Protein AF-A0A7W8DMT8-F1 (afdb_monomer)

Radius of gyration: 10.71 Å; Cα contacts (8 Å, |Δi|>4): 80; chains: 1; bounding box: 22×21×31 Å

Secondary structure (DSSP, 8-state):
--TT--HHHHHHHHHHTT--EEEEEEETTEEEEEETTEEEEEETT--HHHHHHHHHHHHHTT--

Structure (mmCIF, N/CA/C/O backbone):
data_AF-A0A7W8DMT8-F1
#
_entry.id   AF-A0A7W8DMT8-F1
#
loop_
_atom_site.group_PDB
_atom_site.id
_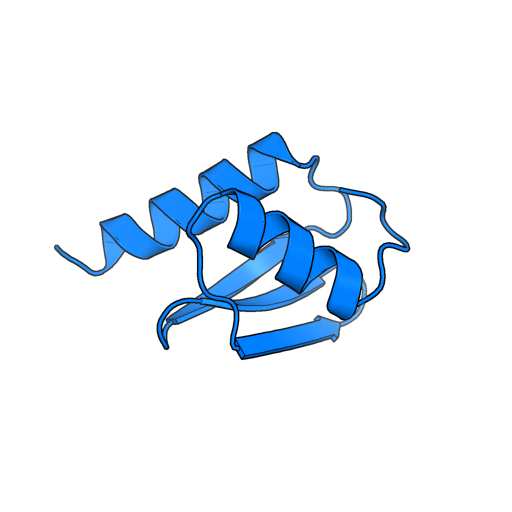atom_site.type_symbol
_atom_site.label_atom_id
_atom_site.label_alt_id
_atom_site.label_comp_id
_atom_site.label_asym_id
_atom_site.label_entity_id
_atom_site.label_seq_id
_atom_site.pdbx_PDB_ins_code
_atom_site.Cartn_x
_atom_site.Cartn_y
_atom_site.Cartn_z
_atom_site.occupancy
_atom_site.B_iso_or_equiv
_atom_site.auth_seq_id
_atom_site.auth_comp_id
_atom_site.auth_asym_id
_atom_site.auth_atom_id
_atom_site.pdbx_PDB_model_num
ATOM 1 N N . MET A 1 1 ? 7.780 -4.335 -4.380 1.00 62.50 1 MET A N 1
ATOM 2 C CA . MET A 1 1 ? 6.701 -4.830 -5.263 1.00 62.50 1 MET A CA 1
ATOM 3 C C . MET A 1 1 ? 7.146 -4.528 -6.690 1.00 62.50 1 MET A C 1
ATOM 5 O O . MET A 1 1 ? 7.918 -3.595 -6.847 1.00 62.50 1 MET A O 1
ATOM 9 N N . SER A 1 2 ? 6.778 -5.278 -7.738 1.00 68.81 2 SER A N 1
ATOM 10 C CA . SER A 1 2 ? 7.295 -4.923 -9.079 1.00 68.81 2 SER A CA 1
ATOM 11 C C . SER A 1 2 ? 6.761 -3.558 -9.529 1.00 68.81 2 SER A C 1
ATOM 13 O O . SER A 1 2 ? 5.559 -3.289 -9.424 1.00 68.81 2 SER A O 1
ATOM 15 N N . ARG A 1 3 ? 7.635 -2.724 -10.108 1.00 66.06 3 ARG A N 1
ATOM 16 C CA . ARG A 1 3 ? 7.277 -1.439 -10.736 1.00 66.06 3 ARG A CA 1
ATOM 17 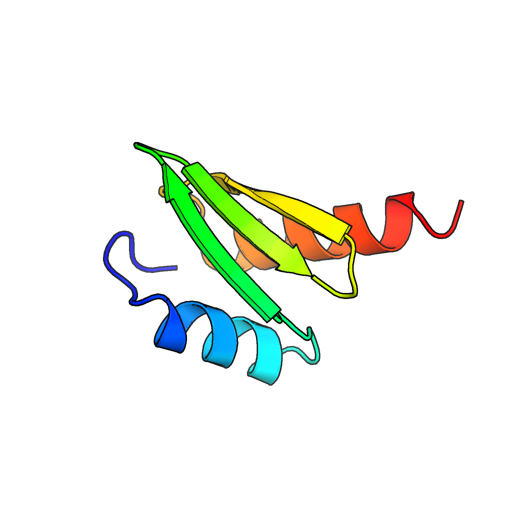C C . ARG A 1 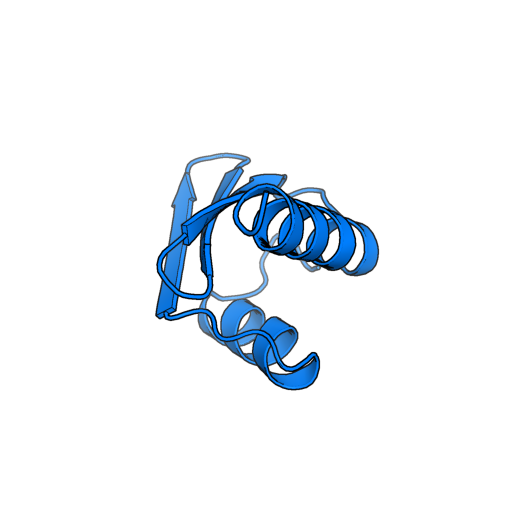3 ? 6.143 -1.601 -11.753 1.00 66.06 3 ARG A C 1
ATOM 19 O O . ARG A 1 3 ? 5.313 -0.714 -11.917 1.00 66.06 3 ARG A O 1
ATOM 26 N N . TYR A 1 4 ? 6.060 -2.761 -12.400 1.00 71.31 4 TYR A N 1
ATOM 27 C CA . TYR A 1 4 ? 5.049 -3.054 -13.414 1.00 71.31 4 TYR A CA 1
ATOM 28 C C . TYR A 1 4 ? 3.832 -3.828 -12.879 1.00 71.31 4 TYR A C 1
ATOM 30 O O . TYR A 1 4 ? 2.860 -3.965 -13.619 1.00 71.31 4 TYR A O 1
ATOM 38 N N . ALA A 1 5 ? 3.832 -4.259 -11.608 1.00 79.44 5 ALA A N 1
ATOM 39 C CA . ALA A 1 5 ? 2.786 -5.097 -11.000 1.00 79.44 5 ALA A CA 1
ATOM 40 C C . ALA A 1 5 ? 1.393 -4.501 -11.195 1.00 79.44 5 ALA A C 1
ATOM 42 O O . ALA A 1 5 ? 1.138 -3.407 -10.687 1.00 79.44 5 ALA A O 1
ATOM 43 N N . SER A 1 6 ? 0.520 -5.191 -11.934 1.00 86.12 6 SER A N 1
ATOM 44 C CA . SER A 1 6 ? -0.802 -4.691 -12.321 1.00 86.12 6 SER A CA 1
ATOM 45 C C . SER A 1 6 ? -1.627 -4.284 -11.100 1.00 86.12 6 SER A C 1
ATOM 47 O O . SER A 1 6 ? -1.378 -4.746 -9.991 1.00 86.12 6 SER A O 1
ATOM 49 N N . ASN A 1 7 ? -2.642 -3.439 -11.281 1.00 88.62 7 ASN A N 1
ATOM 50 C CA . ASN A 1 7 ? -3.500 -3.039 -10.161 1.00 88.62 7 ASN A CA 1
ATOM 51 C C . ASN A 1 7 ? -4.121 -4.255 -9.445 1.00 88.62 7 ASN A C 1
ATOM 53 O O . ASN A 1 7 ? -4.259 -4.231 -8.227 1.00 88.62 7 ASN A O 1
ATOM 57 N N . GLN A 1 8 ? -4.425 -5.336 -10.174 1.00 88.62 8 GLN A N 1
ATOM 58 C CA . GLN A 1 8 ? -4.910 -6.582 -9.577 1.00 88.62 8 GLN A CA 1
ATOM 59 C C . GLN A 1 8 ? -3.846 -7.283 -8.727 1.00 88.62 8 GLN A C 1
ATOM 61 O O . GLN A 1 8 ? -4.173 -7.774 -7.651 1.00 88.62 8 GLN A O 1
ATOM 66 N N . ASP A 1 9 ? -2.584 -7.301 -9.164 1.00 90.88 9 ASP A N 1
ATOM 67 C CA . ASP A 1 9 ? -1.488 -7.890 -8.382 1.00 90.88 9 ASP A CA 1
ATOM 68 C C . ASP A 1 9 ? -1.271 -7.132 -7.072 1.00 90.88 9 ASP A C 1
ATOM 70 O O . ASP A 1 9 ? -1.017 -7.740 -6.038 1.00 90.88 9 ASP A O 1
ATOM 74 N N . VAL A 1 10 ? -1.428 -5.806 -7.100 1.00 89.06 10 VAL A N 1
ATOM 75 C CA . VAL A 1 10 ? -1.339 -4.949 -5.910 1.00 89.06 10 VAL A CA 1
ATOM 76 C C . VAL A 1 10 ? -2.446 -5.271 -4.919 1.00 89.06 10 VAL A C 1
ATOM 78 O O . VAL A 1 10 ? -2.169 -5.491 -3.744 1.00 89.06 10 VAL A O 1
ATOM 81 N N . VAL A 1 11 ? -3.694 -5.336 -5.391 1.00 91.31 11 VAL A N 1
ATOM 82 C CA . VAL A 1 11 ? -4.839 -5.690 -4.541 1.00 91.31 11 VAL A CA 1
ATOM 83 C C . VAL A 1 11 ? -4.646 -7.081 -3.940 1.00 91.31 11 VAL A C 1
ATOM 85 O O . VAL A 1 11 ? -4.816 -7.253 -2.737 1.00 91.31 11 VAL A O 1
ATOM 88 N N . ARG A 1 12 ? -4.229 -8.067 -4.746 1.00 92.44 12 ARG A N 1
ATOM 89 C CA . ARG A 1 12 ? -3.967 -9.436 -4.274 1.00 92.44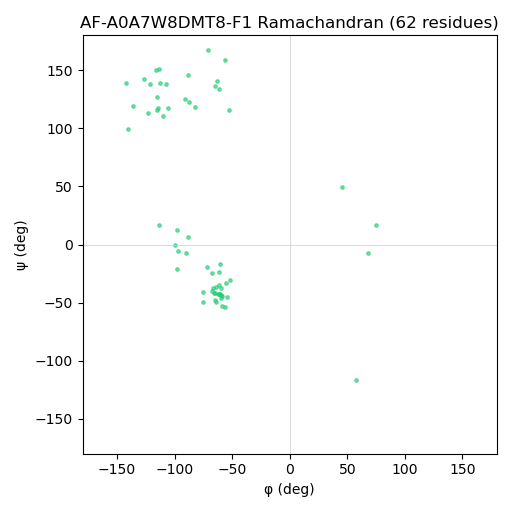 12 ARG A CA 1
ATOM 90 C C . ARG A 1 12 ? -2.848 -9.491 -3.241 1.00 92.44 12 ARG A C 1
ATOM 92 O O . ARG A 1 12 ? -2.999 -10.185 -2.242 1.00 92.44 12 ARG A O 1
ATOM 99 N N . PHE A 1 13 ? -1.761 -8.758 -3.469 1.00 92.56 13 PHE A N 1
ATOM 100 C CA . PHE A 1 13 ? -0.651 -8.671 -2.529 1.00 92.56 13 PHE A CA 1
ATOM 101 C C . PHE A 1 13 ? -1.134 -8.194 -1.157 1.00 92.56 13 PHE A C 1
ATOM 103 O O . PHE A 1 13 ? -0.931 -8.886 -0.168 1.00 92.56 13 PHE A O 1
ATOM 110 N N . PHE A 1 14 ? -1.835 -7.062 -1.088 1.00 93.12 14 PHE A N 1
ATOM 111 C CA . PHE A 1 14 ? -2.318 -6.544 0.194 1.00 93.12 14 PHE A CA 1
ATOM 112 C C . PHE A 1 14 ? -3.380 -7.447 0.831 1.00 93.12 14 PHE A C 1
ATOM 114 O O . PHE A 1 14 ? -3.322 -7.688 2.037 1.00 93.12 14 PHE A O 1
ATOM 121 N N . ALA A 1 15 ? -4.271 -8.040 0.031 1.00 93.19 15 ALA A N 1
ATOM 122 C CA . ALA A 1 15 ? -5.267 -8.987 0.524 1.00 93.19 15 ALA A CA 1
ATOM 123 C C . ALA A 1 15 ? -4.629 -10.220 1.194 1.00 93.19 15 ALA A C 1
ATOM 125 O O . ALA A 1 15 ? -5.112 -10.667 2.232 1.00 93.19 15 ALA A O 1
ATOM 126 N N . MET A 1 16 ? -3.508 -10.732 0.668 1.00 94.56 16 MET A N 1
ATOM 127 C CA . MET A 1 16 ? -2.744 -11.819 1.305 1.00 94.56 16 MET A CA 1
ATOM 128 C C . MET A 1 16 ? -2.199 -11.448 2.692 1.00 94.56 16 MET A C 1
ATOM 130 O O . MET A 1 16 ? -1.957 -12.331 3.510 1.00 94.56 16 MET A O 1
ATOM 134 N N . HIS A 1 17 ? -2.019 -10.156 2.963 1.00 92.06 17 HIS A N 1
ATOM 135 C CA . HIS A 1 17 ? -1.574 -9.631 4.252 1.00 92.06 17 HIS A CA 1
ATOM 136 C C . HIS A 1 17 ? -2.733 -9.134 5.133 1.00 92.06 17 HIS A C 1
ATOM 138 O O . HIS A 1 17 ? -2.483 -8.469 6.137 1.00 92.06 17 HIS A O 1
ATOM 144 N N . GLY A 1 18 ? -3.986 -9.449 4.779 1.00 92.12 18 GLY A N 1
ATOM 145 C CA . GLY A 1 18 ? -5.176 -9.038 5.533 1.00 92.12 18 GLY A CA 1
ATOM 146 C C . GLY A 1 18 ? -5.551 -7.565 5.357 1.00 92.12 18 GLY A C 1
ATOM 147 O O . GLY A 1 18 ? -6.307 -7.024 6.158 1.00 92.12 18 GLY A O 1
ATOM 148 N N . ILE A 1 19 ? -5.020 -6.903 4.327 1.00 92.38 19 ILE A N 1
ATOM 149 C CA . ILE A 1 19 ? -5.249 -5.486 4.053 1.00 92.38 19 ILE A CA 1
ATOM 150 C C . ILE A 1 19 ? -6.204 -5.361 2.864 1.00 92.38 19 ILE A C 1
ATOM 152 O O . ILE A 1 19 ? -5.886 -5.764 1.743 1.00 92.38 19 ILE A O 1
ATOM 156 N N . GLU A 1 20 ? -7.372 -4.766 3.096 1.00 92.56 20 GLU A N 1
ATOM 157 C CA . GLU A 1 20 ? -8.354 -4.519 2.043 1.00 92.56 20 GLU A CA 1
ATOM 158 C C . GLU A 1 20 ? -8.018 -3.246 1.257 1.00 92.56 20 GLU A C 1
ATOM 160 O O . GLU A 1 20 ? -8.009 -2.138 1.803 1.00 92.56 20 GLU A O 1
ATOM 165 N N . VAL A 1 21 ? -7.777 -3.409 -0.047 1.00 92.94 21 VAL A N 1
ATOM 166 C CA . VAL A 1 21 ? -7.517 -2.313 -0.987 1.00 92.94 21 VAL A CA 1
ATOM 167 C C . VAL A 1 21 ? -8.638 -2.250 -2.014 1.00 92.94 21 VAL A C 1
ATOM 169 O O . VAL A 1 21 ? -8.797 -3.164 -2.821 1.00 92.94 21 VAL A O 1
ATOM 172 N N . SER A 1 22 ? -9.394 -1.153 -2.016 1.00 90.38 22 SER A N 1
ATOM 173 C CA . SER A 1 22 ? -10.566 -0.977 -2.885 1.00 90.38 22 SER A CA 1
ATOM 174 C C . SER A 1 22 ? -10.278 -0.165 -4.146 1.00 90.38 22 SER A C 1
ATOM 176 O O . SER A 1 22 ? -10.999 -0.267 -5.140 1.00 90.38 22 SER A O 1
ATOM 178 N N . HIS A 1 23 ? -9.210 0.635 -4.142 1.00 91.50 23 HIS A N 1
ATOM 179 C CA . HIS A 1 23 ? -8.824 1.437 -5.297 1.00 91.50 23 HIS A CA 1
ATOM 180 C C . HIS A 1 23 ? -7.311 1.484 -5.461 1.00 91.50 23 HIS A C 1
ATOM 182 O O . HIS A 1 23 ? -6.584 1.629 -4.482 1.00 91.50 23 HIS A O 1
ATOM 188 N N . VAL A 1 24 ? -6.846 1.393 -6.707 1.00 92.50 24 VAL A N 1
ATOM 189 C CA . VAL A 1 24 ? -5.432 1.515 -7.069 1.00 92.50 24 VAL A CA 1
ATOM 190 C C . VAL A 1 24 ? -5.332 2.396 -8.302 1.00 92.50 24 VAL A C 1
ATOM 192 O O . VAL A 1 24 ? -5.844 2.051 -9.367 1.00 92.50 24 VAL A O 1
AT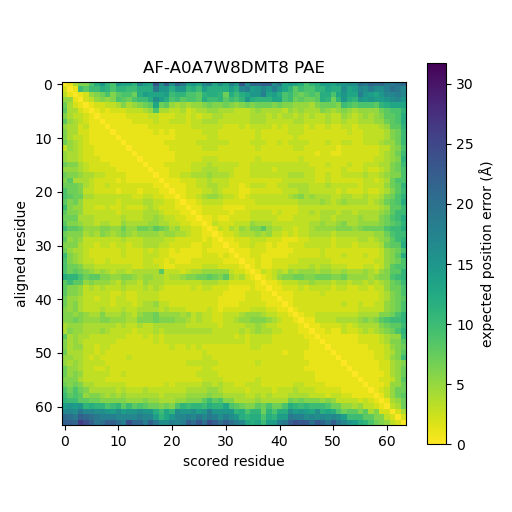OM 195 N N . ARG A 1 25 ? -4.637 3.521 -8.172 1.00 92.12 25 ARG A N 1
ATOM 196 C CA . ARG A 1 25 ? -4.333 4.439 -9.267 1.00 92.12 25 ARG A CA 1
ATOM 197 C C . ARG A 1 25 ? -2.834 4.683 -9.317 1.00 92.12 25 ARG A C 1
ATOM 199 O O . ARG A 1 25 ? -2.174 4.776 -8.289 1.00 92.12 25 ARG A O 1
ATOM 206 N N . ARG A 1 26 ? -2.289 4.793 -10.523 1.00 90.00 26 ARG A N 1
ATOM 207 C CA . ARG A 1 26 ? -0.891 5.175 -10.732 1.00 90.00 26 ARG A CA 1
ATOM 208 C C . ARG A 1 26 ? -0.830 6.591 -11.268 1.00 90.00 26 ARG A C 1
ATOM 210 O O . ARG A 1 26 ? -1.611 6.942 -12.150 1.00 90.00 26 ARG A O 1
ATOM 217 N N . GLU A 1 27 ? 0.114 7.360 -10.757 1.00 90.12 27 GLU A N 1
ATOM 218 C CA . GLU A 1 27 ? 0.387 8.716 -11.207 1.00 90.12 27 GLU A CA 1
ATOM 219 C C . GLU A 1 27 ? 1.900 8.936 -11.222 1.00 90.12 27 GLU A C 1
ATOM 221 O O . GLU A 1 27 ? 2.537 9.116 -10.188 1.00 90.12 27 GLU A O 1
ATOM 226 N N . GLY A 1 28 ? 2.502 8.828 -12.410 1.00 88.56 28 GLY A N 1
ATOM 227 C CA . GLY A 1 28 ? 3.952 8.927 -12.573 1.00 88.56 28 GLY A CA 1
ATOM 228 C C . GLY A 1 28 ? 4.711 7.889 -11.737 1.00 88.56 28 GLY A C 1
ATOM 229 O O . GLY A 1 28 ? 4.593 6.682 -11.962 1.00 88.56 28 GLY A O 1
ATOM 230 N N . SER A 1 29 ? 5.513 8.371 -10.787 1.00 89.44 29 SER A N 1
ATOM 231 C CA . SER A 1 29 ? 6.305 7.563 -9.851 1.00 89.44 29 SER A CA 1
ATOM 232 C C . SER A 1 29 ? 5.562 7.195 -8.564 1.00 89.44 29 SER A C 1
ATOM 234 O O . SER A 1 29 ? 6.170 6.610 -7.671 1.00 89.44 29 SER A O 1
ATOM 236 N N . LEU A 1 30 ? 4.271 7.510 -8.463 1.00 90.94 30 LEU A N 1
ATOM 237 C CA . LEU A 1 30 ? 3.456 7.251 -7.284 1.00 90.94 30 LEU A CA 1
ATOM 238 C C . LEU A 1 30 ? 2.326 6.270 -7.590 1.00 90.94 30 LEU A C 1
ATOM 240 O O . LEU A 1 30 ? 1.791 6.189 -8.704 1.00 90.94 30 LEU A O 1
ATOM 244 N N . ARG A 1 31 ? 1.945 5.519 -6.562 1.00 92.12 31 ARG A N 1
ATOM 245 C CA . ARG A 1 31 ? 0.789 4.634 -6.562 1.00 92.12 31 ARG A CA 1
ATOM 246 C C . ARG A 1 31 ? -0.131 5.029 -5.419 1.00 92.12 31 ARG A C 1
ATOM 248 O O . ARG A 1 31 ? 0.209 4.872 -4.255 1.00 92.12 31 ARG A O 1
ATOM 255 N N . HIS A 1 32 ? -1.308 5.519 -5.769 1.00 94.00 32 HIS A N 1
ATOM 256 C CA . HIS A 1 32 ? -2.350 5.878 -4.823 1.00 94.00 32 HIS A CA 1
ATOM 257 C C . HIS A 1 32 ? -3.250 4.670 -4.590 1.00 94.00 32 HIS A C 1
ATOM 259 O O . HIS A 1 32 ? -3.787 4.085 -5.534 1.00 94.00 32 HIS A O 1
ATOM 265 N N . LEU A 1 33 ? -3.400 4.300 -3.329 1.00 94.12 33 LEU A N 1
ATOM 266 C CA . LEU A 1 33 ? -4.253 3.230 -2.852 1.00 94.12 33 LEU A CA 1
ATOM 267 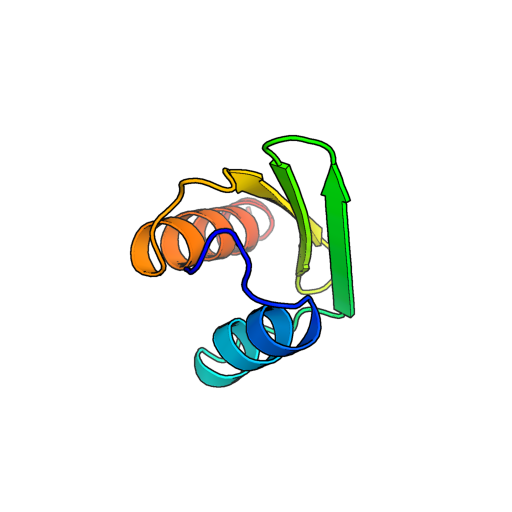C C . LEU A 1 33 ? -5.389 3.814 -2.022 1.00 94.12 33 LEU A C 1
ATOM 269 O O . LEU A 1 33 ? -5.222 4.832 -1.350 1.00 94.12 33 LEU A O 1
ATOM 273 N N . ARG A 1 34 ? -6.525 3.123 -2.019 1.00 93.94 34 ARG A N 1
ATOM 274 C CA . ARG A 1 34 ? -7.539 3.291 -0.982 1.00 93.94 34 ARG A CA 1
ATOM 275 C C . ARG A 1 34 ? -7.566 2.039 -0.119 1.00 93.94 34 ARG A C 1
ATOM 277 O O . ARG A 1 34 ? -7.947 0.981 -0.614 1.00 93.94 34 ARG A O 1
ATOM 284 N N . VAL A 1 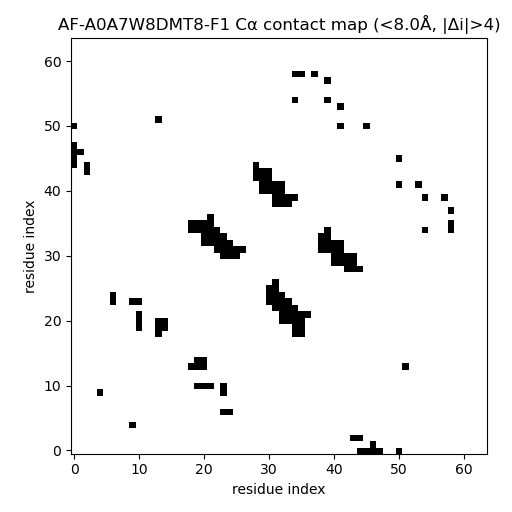35 ? -7.125 2.170 1.126 1.00 92.38 35 VAL A N 1
ATOM 285 C CA . VAL A 1 35 ? -6.985 1.089 2.107 1.00 92.38 35 VAL A CA 1
ATOM 286 C C . VAL A 1 35 ? -7.964 1.343 3.242 1.00 92.38 35 VAL A C 1
ATOM 288 O O . VAL A 1 35 ? -7.843 2.375 3.890 1.00 92.38 35 VAL A O 1
ATOM 291 N N . GLN A 1 36 ? -8.934 0.450 3.471 1.00 87.12 36 GLN A N 1
ATOM 292 C CA . GLN A 1 36 ? -9.946 0.616 4.537 1.00 87.12 36 GLN A CA 1
ATOM 293 C C . GLN A 1 36 ? -10.535 2.046 4.582 1.00 87.12 36 GLN A C 1
ATOM 295 O O . GLN A 1 36 ? -10.521 2.728 5.599 1.00 87.12 36 GLN A O 1
ATOM 300 N N . GLU A 1 37 ? -10.963 2.541 3.417 1.00 82.69 37 GLU A N 1
ATOM 301 C CA . GLU A 1 37 ? -11.460 3.909 3.189 1.00 82.69 37 GLU A CA 1
ATOM 302 C C . GLU A 1 37 ? -10.449 5.067 3.304 1.00 82.69 37 GLU A C 1
ATOM 304 O O . GLU A 1 37 ? -10.782 6.177 2.879 1.00 82.69 37 GLU A O 1
ATOM 309 N N . LYS A 1 38 ? -9.210 4.822 3.741 1.00 87.62 38 LYS A N 1
ATOM 310 C CA . LYS A 1 38 ? -8.122 5.811 3.817 1.00 87.62 38 LYS A CA 1
ATOM 311 C C . LYS A 1 38 ? -7.330 5.887 2.516 1.00 87.62 38 LYS A C 1
ATOM 313 O O . LYS A 1 38 ? -7.138 4.888 1.824 1.00 87.62 38 LYS A O 1
ATOM 318 N N . ALA A 1 39 ? -6.855 7.079 2.172 1.00 92.38 39 ALA A N 1
ATOM 319 C CA . ALA A 1 39 ? -5.982 7.279 1.020 1.00 92.38 39 ALA A CA 1
ATOM 320 C C . ALA A 1 39 ? -4.517 7.081 1.430 1.00 92.38 39 ALA A C 1
ATOM 322 O O . ALA A 1 39 ? -4.027 7.790 2.301 1.00 92.38 39 ALA A O 1
ATOM 323 N N . VAL A 1 40 ? -3.815 6.158 0.772 1.00 93.94 40 VAL A N 1
ATOM 324 C CA . VAL A 1 40 ? -2.391 5.880 1.008 1.00 93.94 40 VAL A CA 1
ATOM 325 C C . VAL A 1 40 ? -1.626 6.093 -0.286 1.00 93.94 40 VAL A C 1
ATOM 327 O O . VAL A 1 40 ? -2.082 5.691 -1.354 1.00 93.94 40 VAL A O 1
ATOM 330 N N . THR A 1 41 ? -0.455 6.718 -0.217 1.00 94.19 41 THR A N 1
ATOM 331 C CA . THR A 1 41 ? 0.408 6.901 -1.388 1.00 94.19 41 THR A CA 1
ATOM 332 C C . THR A 1 41 ? 1.699 6.126 -1.196 1.00 94.19 41 THR A C 1
ATOM 334 O O . THR A 1 41 ? 2.378 6.292 -0.190 1.00 94.19 41 THR A O 1
ATOM 337 N N . LEU A 1 42 ? 2.029 5.286 -2.172 1.00 92.31 42 LEU A N 1
ATOM 338 C CA . LEU A 1 42 ? 3.238 4.476 -2.191 1.00 92.31 42 LEU A CA 1
ATOM 339 C C . LEU A 1 42 ? 4.190 4.937 -3.300 1.00 92.31 42 LEU A C 1
ATOM 341 O O . LEU A 1 42 ? 3.733 5.190 -4.423 1.00 92.31 42 LEU A O 1
ATOM 345 N N . PRO A 1 43 ? 5.504 4.984 -3.036 1.00 90.94 43 PRO A N 1
ATOM 346 C CA . PRO A 1 43 ? 6.511 5.114 -4.081 1.00 90.94 43 PRO A CA 1
ATOM 347 C C . PRO A 1 43 ? 6.490 3.893 -5.013 1.00 90.94 43 PRO A C 1
ATOM 349 O O . PRO A 1 43 ? 6.318 2.756 -4.577 1.00 90.94 43 PRO A O 1
ATOM 352 N N . MET A 1 44 ? 6.655 4.098 -6.321 1.00 86.44 44 MET A N 1
ATOM 353 C CA . MET A 1 44 ? 6.691 2.997 -7.301 1.00 86.44 44 MET A CA 1
ATOM 354 C C . MET A 1 44 ? 7.968 2.150 -7.232 1.00 86.44 44 MET A C 1
ATOM 356 O O . MET A 1 44 ? 7.992 1.045 -7.778 1.00 86.44 44 MET A O 1
ATOM 360 N N . ASP A 1 45 ? 9.026 2.690 -6.640 1.00 87.19 45 ASP A N 1
ATOM 361 C CA . ASP A 1 45 ? 10.305 2.043 -6.360 1.00 87.19 45 ASP A CA 1
ATOM 362 C C . ASP A 1 45 ? 10.350 1.358 -4.989 1.00 87.19 45 ASP A C 1
ATOM 364 O O . ASP A 1 45 ? 11.284 0.596 -4.746 1.00 87.19 45 ASP A O 1
ATOM 368 N N . ALA A 1 46 ? 9.321 1.541 -4.153 1.00 86.69 46 ALA A N 1
ATOM 369 C CA . ALA A 1 46 ? 9.229 0.868 -2.868 1.00 86.69 46 ALA A CA 1
ATOM 370 C C . ALA A 1 46 ? 9.188 -0.662 -3.029 1.00 86.69 46 ALA A C 1
ATOM 372 O O . ALA A 1 46 ? 8.443 -1.255 -3.837 1.00 86.69 46 ALA A O 1
ATOM 373 N N . ASP A 1 47 ? 9.995 -1.336 -2.218 1.00 89.62 47 ASP A N 1
ATOM 374 C CA . ASP A 1 47 ? 9.974 -2.788 -2.123 1.00 89.62 47 ASP A CA 1
ATOM 375 C C . ASP A 1 47 ? 8.680 -3.275 -1.418 1.00 89.62 47 ASP A C 1
ATOM 377 O O . ASP A 1 47 ? 7.868 -2.469 -0.954 1.00 89.62 47 ASP A O 1
ATOM 381 N N . PRO A 1 48 ? 8.352 -4.584 -1.456 1.00 89.50 48 PRO A N 1
ATOM 382 C CA . PRO A 1 48 ? 7.097 -5.072 -0.883 1.00 89.50 48 PRO A CA 1
ATOM 383 C C . PRO A 1 48 ? 6.978 -4.812 0.625 1.00 89.50 48 PRO A C 1
ATOM 385 O O . PRO A 1 48 ? 5.876 -4.528 1.092 1.00 89.50 48 PRO A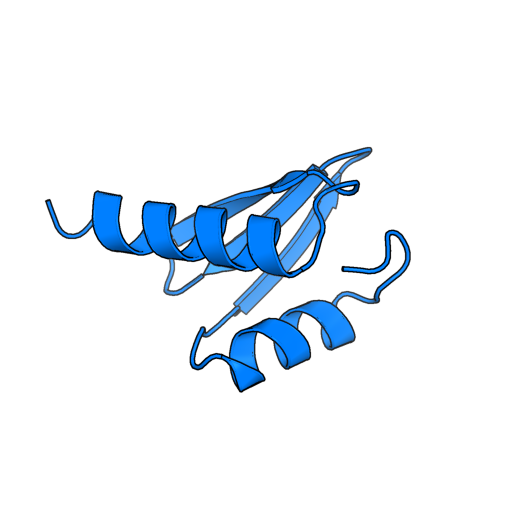 O 1
ATOM 388 N N . ASP A 1 49 ? 8.086 -4.886 1.359 1.00 90.88 49 ASP A N 1
ATOM 389 C CA . ASP A 1 49 ? 8.103 -4.745 2.812 1.00 90.88 49 ASP A CA 1
ATOM 390 C C . ASP A 1 49 ? 7.935 -3.276 3.204 1.00 90.88 49 ASP A C 1
ATOM 392 O O . ASP A 1 49 ? 7.139 -2.952 4.087 1.00 90.88 49 ASP A O 1
ATOM 396 N N . GLU A 1 50 ? 8.585 -2.368 2.476 1.00 91.75 50 GLU A N 1
ATOM 397 C CA . GLU A 1 50 ? 8.380 -0.928 2.611 1.00 91.75 50 GLU A CA 1
ATOM 398 C C . GLU A 1 50 ? 6.926 -0.534 2.314 1.00 91.75 50 GLU A C 1
ATOM 400 O O . GLU A 1 50 ? 6.325 0.236 3.065 1.00 91.75 50 GLU A O 1
ATOM 405 N N . CYS A 1 51 ? 6.319 -1.113 1.273 1.00 92.38 51 CYS A N 1
ATOM 406 C CA . CYS A 1 51 ? 4.904 -0.895 0.976 1.00 92.38 51 CYS A CA 1
ATOM 407 C C . CYS A 1 51 ? 3.998 -1.322 2.141 1.00 92.38 51 CYS A C 1
ATOM 409 O O . CYS A 1 51 ? 3.057 -0.606 2.480 1.00 92.38 51 CYS A O 1
ATOM 411 N N . LEU A 1 52 ? 4.263 -2.485 2.750 1.00 93.06 52 LEU A N 1
ATOM 412 C CA . LEU A 1 52 ? 3.499 -2.964 3.905 1.00 93.06 52 LEU A CA 1
ATOM 413 C C . LEU A 1 52 ? 3.684 -2.056 5.116 1.00 93.06 52 LEU A C 1
ATOM 415 O O . LEU A 1 52 ? 2.704 -1.765 5.797 1.00 93.06 52 LEU A O 1
ATOM 419 N N . ARG A 1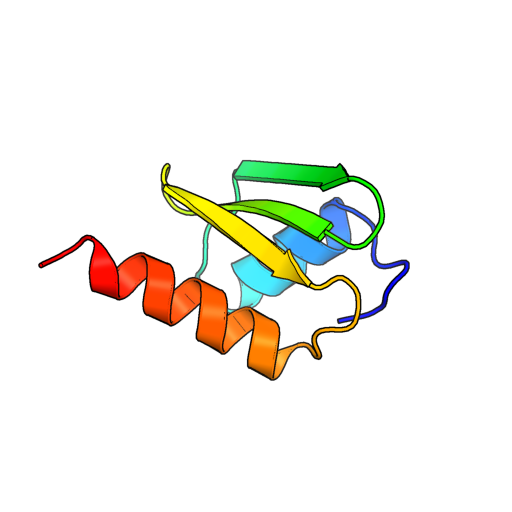 53 ? 4.915 -1.597 5.363 1.00 93.38 53 ARG A N 1
ATOM 420 C CA . ARG A 1 53 ? 5.228 -0.669 6.449 1.00 93.38 53 ARG A CA 1
ATOM 421 C C . ARG A 1 53 ? 4.435 0.632 6.308 1.00 93.38 53 ARG A C 1
ATOM 423 O O . ARG A 1 53 ? 3.693 0.964 7.222 1.00 93.38 53 ARG A O 1
ATOM 430 N N . ILE A 1 54 ? 4.499 1.293 5.148 1.00 92.88 54 ILE A N 1
ATOM 431 C CA . ILE A 1 54 ? 3.780 2.557 4.896 1.00 92.88 54 ILE A CA 1
ATOM 432 C C . ILE A 1 54 ? 2.265 2.381 5.061 1.00 92.88 54 ILE A C 1
ATOM 434 O O . ILE A 1 54 ? 1.595 3.222 5.656 1.00 92.88 54 ILE A O 1
ATOM 438 N N . VAL A 1 55 ? 1.701 1.288 4.533 1.00 91.75 55 VAL A N 1
ATOM 439 C CA . VAL A 1 55 ? 0.259 1.040 4.653 1.00 91.75 55 VAL A CA 1
ATOM 440 C C . VAL A 1 55 ? -0.148 0.793 6.105 1.00 91.75 55 VAL A C 1
ATOM 442 O O . VAL A 1 55 ? -1.175 1.313 6.525 1.00 91.75 55 VAL A O 1
ATOM 445 N N . ARG A 1 56 ? 0.638 0.031 6.873 1.00 91.88 56 ARG A N 1
ATOM 446 C CA . ARG A 1 56 ? 0.356 -0.230 8.293 1.00 91.88 56 ARG A CA 1
ATOM 447 C C . ARG A 1 56 ? 0.445 1.036 9.134 1.00 91.88 56 ARG A C 1
ATOM 449 O O . ARG A 1 56 ? -0.506 1.322 9.849 1.00 91.88 56 ARG A O 1
ATOM 456 N N . GLU A 1 57 ? 1.508 1.818 8.961 1.00 90.75 57 GLU A N 1
ATOM 457 C CA . GLU A 1 57 ? 1.666 3.126 9.613 1.00 90.75 57 GLU A CA 1
ATOM 458 C C . GLU A 1 57 ? 0.457 4.026 9.312 1.00 90.75 57 GLU A C 1
ATOM 460 O O . GLU A 1 57 ? -0.161 4.568 10.219 1.00 90.75 57 GLU A O 1
ATOM 465 N N . SER A 1 58 ? 0.012 4.085 8.052 1.00 87.75 58 SER A N 1
ATOM 466 C CA . SER A 1 58 ? -1.163 4.884 7.681 1.00 87.75 58 SER A CA 1
ATOM 467 C C . SER A 1 58 ? -2.493 4.369 8.256 1.00 87.75 58 SER A C 1
ATOM 469 O O . SER A 1 58 ? -3.452 5.143 8.354 1.00 87.75 58 SER A O 1
ATOM 471 N N . ILE A 1 59 ? -2.602 3.076 8.573 1.00 85.56 59 ILE A N 1
ATOM 472 C CA . ILE A 1 59 ? -3.780 2.521 9.250 1.00 85.56 59 ILE A CA 1
ATOM 473 C C . ILE A 1 59 ? -3.743 2.923 10.729 1.00 85.56 59 ILE A C 1
ATOM 475 O O . ILE A 1 59 ? -4.744 3.461 11.206 1.00 85.56 59 ILE A O 1
ATOM 479 N N . GLU A 1 60 ? -2.604 2.722 11.397 1.00 84.31 60 GLU A N 1
ATOM 480 C CA . GLU A 1 60 ? -2.377 3.026 12.818 1.00 84.31 60 GLU A CA 1
ATOM 481 C C . GLU A 1 60 ? -2.542 4.524 13.126 1.00 84.31 60 GLU A C 1
ATOM 483 O O . GLU A 1 60 ? -3.242 4.882 14.071 1.00 84.31 60 GLU A O 1
ATOM 488 N N . ASP A 1 61 ? -2.019 5.407 12.269 1.00 73.00 61 ASP A N 1
ATOM 489 C CA . ASP A 1 61 ? -2.079 6.869 12.437 1.00 73.00 61 ASP A CA 1
ATOM 490 C C . ASP A 1 61 ? -3.499 7.449 12.485 1.00 73.00 61 ASP A C 1
ATOM 492 O O . ASP A 1 61 ? -3.686 8.587 12.908 1.00 73.00 61 ASP A O 1
ATOM 496 N N . ALA A 1 62 ? -4.514 6.708 12.039 1.00 58.59 62 ALA A N 1
ATOM 497 C CA . ALA A 1 62 ? -5.896 7.189 12.070 1.00 58.59 62 ALA A CA 1
ATOM 498 C C . ALA A 1 62 ? -6.807 6.409 13.026 1.00 58.59 62 ALA A C 1
ATOM 500 O O . ALA A 1 62 ? -8.026 6.503 12.909 1.00 58.59 62 ALA A O 1
ATOM 501 N N . GLU A 1 63 ? -6.222 5.653 13.956 1.00 56.31 63 GLU A N 1
ATOM 502 C CA . GLU A 1 63 ? -6.887 5.238 15.200 1.00 56.31 63 GLU A CA 1
ATOM 503 C C . GLU A 1 63 ? -6.475 6.103 16.416 1.00 56.31 63 GLU A C 1
ATOM 505 O O . GLU A 1 63 ? -6.983 5.879 17.516 1.00 56.31 63 GLU A O 1
ATOM 510 N N . ALA A 1 64 ? -5.591 7.093 16.221 1.00 50.84 64 ALA A N 1
ATOM 511 C CA . ALA A 1 64 ? -5.177 8.089 17.219 1.00 50.84 64 ALA A CA 1
ATOM 512 C C . ALA A 1 64 ? -6.041 9.363 17.171 1.00 50.84 64 ALA A C 1
ATOM 514 O O . ALA A 1 64 ? -6.288 9.936 18.259 1.00 50.84 64 ALA A O 1
#

pLDDT: mean 87.16, std 9.76, range [50.84, 94.56]

Organism: NCBI:txid48466

Sequence (64 aa):
MSRYASNQDVVRFFAMHGIEVSHVRREGSLRHLRVQEKAVTLPMDADPDECLRIVRESIEDAEA

Solvent-accessible surface area (backbone atoms only — not comparable to full-atom values): 3740 Å² total; per-residue (Å²): 66,65,76,78,56,47,65,67,54,51,36,51,55,38,46,76,72,75,37,60,54,85,43,71,46,78,58,93,67,35,33,40,34,27,44,83,89,40,83,46,78,39,61,43,83,38,46,56,64,57,49,50,48,56,52,49,51,62,55,55,68,72,79,113

Mean predicted aligned error: 4.38 Å

Foldseek 3Di:
DALPQDPVSVQVLCVVVVWHWDDWDDDVQWIWTQTPNDIFIDGSPDDSVSVVVRVVCRVVVVVD

Nearest PDB structures (foldseek):
  5tvf-assembly1_F  TM=6.862E-01  e=2.233E-01  Trypanosoma brucei brucei TREU927
  5tvf-assembly2_E  TM=6.794E-01  e=2.090E-01  Trypanosoma brucei brucei TREU927
  5tvm-assembly1_F  TM=5.237E-01  e=8.834E-02  Trypanosoma brucei brucei TREU927
  6bm7-assembly1_F  TM=5.269E-01  e=1.713E-01  Trypanosoma brucei brucei TREU927
  1di2-assembly1_B  TM=4.398E-01  e=5.283E-01  Xenopus laevis